Protein AF-A0A6V7HN51-F1 (afdb_monomer_lite)

pLDDT: mean 80.37, std 8.88, range [55.5, 91.12]

Secondary structure (DSSP, 8-state):
-HHHHHHHHHHHHHHHHHHHHHHHHHHHHHHHHHHHH-TTSS-HHHHHHHHHHHHHHHHHHHHHHHH-

Foldseek 3Di:
DVVVVVVVLVVVLVCVLVVLLCVLVVVVVVVVVVCVVPVPPDDPVNVVVNVVSNVVNVVVVVVNVVSD

Organism: NCBI:txid1563983

Sequence (68 aa):
VKRFRMETKAAKTLGIIVGGFILCWLPFFTMYLVRAFCPNCIHSTVFSVLFWLGYCNSAINPCIYALF

Structure (mmCIF, N/CA/C/O backbone):
data_AF-A0A6V7HN51-F1
#
_entry.id   AF-A0A6V7HN51-F1
#
loop_
_atom_site.group_PDB
_atom_site.id
_atom_site.type_symbol
_atom_site.label_atom_id
_atom_site.label_alt_id
_atom_site.label_comp_id
_atom_site.label_asym_id
_atom_site.label_entity_id
_atom_site.label_seq_id
_atom_site.pdbx_PDB_ins_code
_atom_site.Cartn_x
_atom_site.Cartn_y
_atom_site.Cartn_z
_atom_site.occupancy
_atom_site.B_iso_or_equiv
_atom_site.auth_seq_id
_atom_site.auth_comp_id
_atom_site.auth_asym_id
_atom_site.auth_atom_id
_atom_site.pdbx_PDB_model_num
ATOM 1 N N . VAL A 1 1 ? -14.303 -16.032 29.546 1.00 58.94 1 VAL A N 1
ATOM 2 C CA . VAL A 1 1 ? -15.052 -16.127 28.26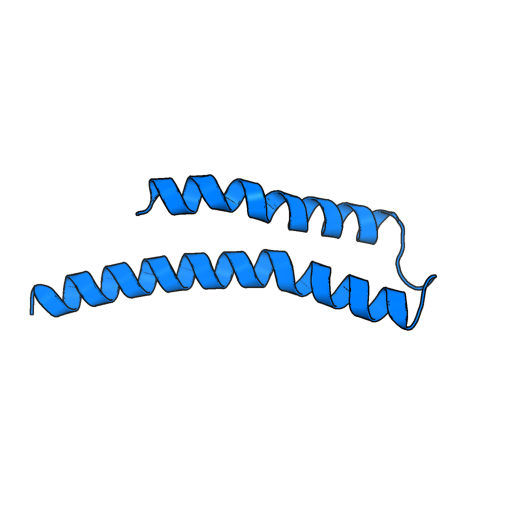0 1.00 58.94 1 VAL A CA 1
ATOM 3 C C . VAL A 1 1 ? -15.312 -14.769 27.587 1.00 58.94 1 VAL A C 1
ATOM 5 O O . VAL A 1 1 ? -14.986 -14.639 26.415 1.00 58.94 1 VAL A O 1
ATOM 8 N N . LYS A 1 2 ? -15.847 -13.738 28.274 1.00 55.50 2 LYS A N 1
ATOM 9 C CA . LYS A 1 2 ? -16.109 -12.410 27.657 1.00 55.50 2 LYS A CA 1
ATOM 10 C C . LYS A 1 2 ? -14.848 -11.683 27.138 1.00 55.50 2 LYS A C 1
ATOM 12 O O . LYS A 1 2 ? -14.906 -11.123 26.050 1.00 55.50 2 LYS A O 1
ATOM 17 N N . ARG A 1 3 ? -13.715 -11.752 27.861 1.00 58.78 3 ARG A N 1
ATOM 18 C CA . ARG A 1 3 ? -12.421 -11.147 27.460 1.00 58.78 3 ARG A CA 1
ATOM 19 C C . ARG A 1 3 ? -11.899 -11.729 26.135 1.00 58.78 3 ARG A C 1
ATOM 21 O O . ARG A 1 3 ? -11.769 -10.988 25.177 1.00 58.78 3 ARG A O 1
ATOM 28 N N . PHE A 1 4 ? -11.771 -13.058 26.031 1.00 62.28 4 PHE A N 1
ATOM 29 C CA . PHE A 1 4 ? -11.363 -13.762 24.798 1.00 62.28 4 PHE A CA 1
ATOM 30 C C . PHE A 1 4 ? -12.186 -13.387 23.552 1.00 62.28 4 PHE A C 1
ATOM 32 O O . PHE A 1 4 ? -11.644 -13.296 22.454 1.00 62.28 4 PHE A O 1
ATOM 39 N N . ARG A 1 5 ? -13.494 -13.135 23.705 1.00 62.25 5 ARG A N 1
ATOM 40 C CA . ARG A 1 5 ? -14.372 -12.737 22.593 1.00 62.25 5 ARG A CA 1
ATOM 41 C C . ARG A 1 5 ? -14.087 -11.311 22.092 1.00 62.25 5 ARG A C 1
ATOM 43 O O . ARG A 1 5 ? -14.268 -11.058 20.904 1.00 62.25 5 ARG A O 1
ATOM 50 N N . MET A 1 6 ? -13.639 -10.403 22.966 1.00 63.00 6 MET A N 1
ATOM 51 C CA . MET A 1 6 ? -13.171 -9.065 22.572 1.00 63.00 6 MET A CA 1
ATOM 52 C C . MET A 1 6 ? -11.788 -9.118 21.922 1.00 63.00 6 MET A C 1
ATOM 54 O O . MET A 1 6 ? -11.624 -8.539 20.854 1.00 63.00 6 MET A O 1
ATOM 58 N N . GLU A 1 7 ? -10.853 -9.889 22.484 1.00 66.75 7 GLU A N 1
ATOM 59 C CA . GLU A 1 7 ? -9.518 -10.101 21.894 1.00 66.75 7 GLU A CA 1
ATOM 60 C C . GLU A 1 7 ? -9.623 -10.682 20.472 1.00 66.75 7 GLU A C 1
ATOM 62 O O . GLU A 1 7 ? -8.980 -10.209 19.542 1.00 66.75 7 GLU A O 1
ATOM 67 N N . THR A 1 8 ? -10.523 -11.652 20.266 1.00 71.31 8 THR A N 1
ATOM 68 C CA . THR A 1 8 ? -10.765 -12.258 18.943 1.00 71.31 8 THR A CA 1
ATOM 69 C C . THR A 1 8 ? -11.372 -11.258 17.952 1.00 71.31 8 THR A C 1
ATOM 71 O O . THR A 1 8 ? -11.051 -11.291 16.766 1.00 71.31 8 THR A O 1
ATOM 74 N N . LYS A 1 9 ? -12.245 -10.346 18.410 1.00 67.94 9 LYS A N 1
ATOM 75 C CA . LYS A 1 9 ? -12.792 -9.272 17.563 1.00 67.94 9 LYS A CA 1
ATOM 76 C C . LYS A 1 9 ? -11.703 -8.284 17.150 1.00 67.94 9 LYS A C 1
ATOM 78 O O . LYS A 1 9 ? -11.612 -7.981 15.966 1.00 67.94 9 LYS A O 1
ATOM 83 N N . ALA A 1 10 ? -10.875 -7.844 18.096 1.00 75.50 10 ALA A N 1
ATOM 84 C CA . ALA A 1 10 ? -9.764 -6.935 17.833 1.00 75.50 10 ALA A CA 1
ATOM 85 C C . ALA A 1 10 ? -8.740 -7.561 16.874 1.00 75.50 10 ALA A C 1
ATOM 87 O O . ALA A 1 10 ? -8.380 -6.944 15.877 1.00 75.50 10 ALA A O 1
ATOM 88 N N . ALA A 1 11 ? -8.357 -8.822 17.099 1.00 81.94 11 ALA A N 1
ATOM 89 C CA . ALA A 1 11 ? -7.471 -9.566 16.206 1.00 81.94 11 ALA A CA 1
ATOM 90 C C . ALA A 1 11 ? -8.047 -9.705 14.787 1.00 81.94 11 ALA A C 1
ATOM 92 O O . ALA A 1 11 ? -7.311 -9.591 13.810 1.00 81.94 11 ALA A O 1
ATOM 93 N N . LYS A 1 12 ? -9.366 -9.897 14.652 1.00 77.19 12 LYS A N 1
ATOM 94 C CA . LYS A 1 12 ? -10.020 -9.957 13.339 1.00 77.19 12 LYS A CA 1
ATOM 95 C C . LYS A 1 12 ? -9.957 -8.613 12.611 1.00 77.19 12 LYS A C 1
ATOM 97 O O . LYS A 1 12 ? -9.673 -8.596 11.418 1.00 77.19 12 LYS A O 1
ATOM 102 N N . THR A 1 13 ? -10.182 -7.500 13.312 1.00 80.56 13 THR A N 1
ATOM 103 C CA . THR A 1 13 ? -10.045 -6.162 12.719 1.00 80.56 13 THR A CA 1
ATOM 104 C C . THR A 1 13 ? -8.595 -5.887 12.325 1.00 80.56 13 THR A C 1
ATOM 106 O O . THR A 1 13 ? -8.346 -5.501 11.188 1.00 80.56 13 THR A O 1
ATOM 109 N N . LEU A 1 14 ? -7.627 -6.185 13.199 1.00 82.19 14 LEU A N 1
ATOM 110 C CA . LEU A 1 14 ? -6.197 -6.069 12.888 1.00 82.19 14 LEU A CA 1
ATOM 111 C C . LEU A 1 14 ? -5.807 -6.907 11.664 1.00 82.19 14 LEU A C 1
ATOM 113 O O . LEU A 1 14 ? -5.102 -6.415 10.790 1.00 82.19 14 LEU A O 1
ATOM 117 N N . GLY A 1 15 ? -6.310 -8.138 11.553 1.00 85.25 15 GLY A N 1
ATOM 118 C CA . GLY A 1 15 ? -6.067 -9.000 10.396 1.00 85.25 15 GLY A CA 1
ATOM 119 C C . GLY A 1 15 ? -6.606 -8.419 9.086 1.00 85.25 15 GLY A C 1
ATOM 120 O O . GLY A 1 15 ? -5.925 -8.487 8.067 1.00 85.25 15 GLY A O 1
ATOM 121 N N . ILE A 1 16 ? -7.789 -7.797 9.107 1.00 82.81 16 ILE A N 1
ATOM 122 C CA . ILE A 1 16 ? -8.369 -7.132 7.927 1.00 82.81 16 ILE A CA 1
ATOM 123 C C . ILE A 1 16 ? -7.527 -5.920 7.519 1.00 82.81 16 ILE A C 1
ATOM 125 O O . ILE A 1 16 ? -7.262 -5.733 6.335 1.00 82.81 16 ILE A O 1
ATOM 129 N N . ILE A 1 17 ? -7.071 -5.127 8.488 1.00 83.38 17 ILE A N 1
ATOM 130 C CA . ILE A 1 17 ? -6.239 -3.948 8.230 1.00 83.38 17 ILE A CA 1
ATOM 131 C C . ILE A 1 17 ? -4.896 -4.347 7.640 1.00 83.38 17 ILE A C 1
ATOM 133 O O . ILE A 1 17 ? -4.510 -3.850 6.587 1.00 83.38 17 ILE A O 1
ATOM 137 N N . VAL A 1 18 ? -4.192 -5.259 8.311 1.00 85.44 18 VAL A N 1
ATOM 138 C CA . VAL A 1 18 ? -2.875 -5.726 7.876 1.00 85.44 18 VAL A CA 1
ATOM 139 C C . VAL A 1 18 ? -2.993 -6.420 6.519 1.00 85.44 18 VAL A C 1
ATOM 141 O O . VAL A 1 18 ? -2.177 -6.173 5.637 1.00 85.44 18 VAL A O 1
ATOM 144 N N . GLY A 1 19 ? -4.044 -7.217 6.310 1.00 87.00 19 GLY A N 1
ATOM 145 C CA . GLY A 1 19 ? -4.338 -7.842 5.023 1.00 87.00 19 GLY A CA 1
ATOM 146 C C . GLY A 1 19 ? -4.588 -6.822 3.910 1.00 87.00 19 GLY A C 1
ATOM 147 O O . GLY A 1 19 ? -3.971 -6.918 2.854 1.00 87.00 19 GLY A O 1
ATOM 148 N N . GLY A 1 20 ? -5.434 -5.816 4.146 1.00 84.94 20 GLY A N 1
ATOM 149 C CA . GLY A 1 20 ? -5.703 -4.745 3.181 1.00 84.94 20 GLY A CA 1
ATOM 150 C C . GLY A 1 20 ? -4.457 -3.919 2.858 1.00 84.94 20 GLY A C 1
ATOM 151 O O . GLY A 1 20 ? -4.171 -3.661 1.691 1.00 84.94 20 GLY A O 1
ATOM 152 N N . PHE A 1 21 ? -3.663 -3.589 3.877 1.00 84.06 21 PHE A N 1
ATOM 153 C CA . PHE A 1 21 ? -2.399 -2.880 3.713 1.00 84.06 21 PHE A CA 1
ATOM 154 C C . PHE A 1 21 ? -1.416 -3.674 2.843 1.00 84.06 21 PHE A C 1
ATOM 156 O O . PHE A 1 21 ? -0.889 -3.139 1.868 1.00 84.06 21 PHE A O 1
ATOM 163 N N . ILE A 1 22 ? -1.214 -4.964 3.139 1.00 87.62 22 ILE A N 1
ATOM 164 C CA . ILE A 1 22 ? -0.334 -5.841 2.353 1.00 87.62 22 ILE A CA 1
ATOM 165 C C . ILE A 1 22 ? -0.850 -5.977 0.919 1.00 87.62 22 ILE A C 1
ATOM 167 O O . ILE A 1 22 ? -0.063 -5.848 -0.011 1.00 87.62 22 ILE A O 1
ATOM 171 N N . LEU A 1 23 ? -2.152 -6.184 0.709 1.00 85.94 23 LEU A N 1
ATOM 172 C CA . LEU A 1 23 ? -2.727 -6.321 -0.634 1.00 85.94 23 LEU A CA 1
ATOM 173 C C . LEU A 1 23 ? -2.562 -5.056 -1.485 1.00 85.94 23 LEU A C 1
ATOM 175 O O . LEU A 1 23 ? -2.347 -5.167 -2.689 1.00 85.94 23 LEU A O 1
ATOM 179 N N . CYS A 1 24 ? -2.619 -3.868 -0.881 1.00 83.94 24 CYS A N 1
ATOM 180 C CA . CYS A 1 24 ? -2.390 -2.612 -1.594 1.00 83.94 24 CYS A CA 1
ATOM 181 C C . CYS A 1 24 ? -0.904 -2.317 -1.844 1.00 83.94 24 CYS A C 1
ATOM 183 O O . CYS A 1 24 ? -0.561 -1.709 -2.857 1.00 83.94 24 CYS A O 1
ATOM 185 N N . TRP A 1 25 ? -0.008 -2.732 -0.947 1.00 83.62 25 TRP A N 1
ATOM 186 C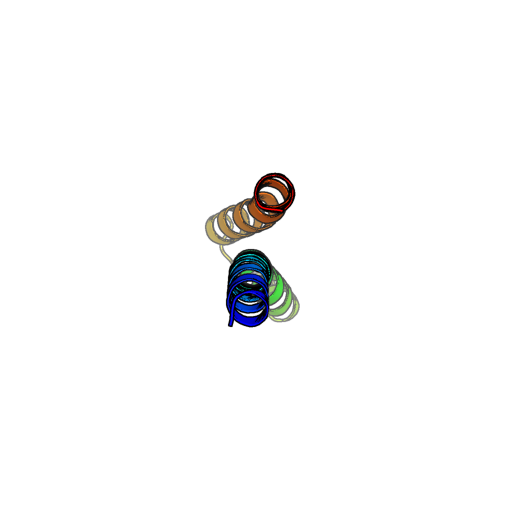 CA . TRP A 1 25 ? 1.422 -2.423 -1.053 1.00 83.62 25 TRP A CA 1
ATOM 187 C C . TRP A 1 25 ? 2.254 -3.463 -1.788 1.00 83.62 25 TRP A C 1
ATOM 189 O O . TRP A 1 25 ? 3.162 -3.090 -2.528 1.00 83.62 25 TRP A O 1
ATOM 199 N N . LEU A 1 26 ? 1.956 -4.750 -1.621 1.00 87.50 26 LEU A N 1
ATOM 200 C CA . LEU A 1 26 ? 2.686 -5.842 -2.258 1.00 87.50 26 LEU A CA 1
ATOM 201 C C . LEU A 1 26 ? 2.798 -5.663 -3.784 1.00 87.50 26 LEU A C 1
ATOM 203 O O . LEU A 1 26 ? 3.920 -5.704 -4.293 1.00 87.50 26 LEU A O 1
ATOM 207 N N . PRO A 1 27 ? 1.715 -5.398 -4.540 1.00 85.75 27 PRO A N 1
ATOM 208 C CA . PRO A 1 27 ? 1.822 -5.281 -5.990 1.00 85.75 27 PRO A CA 1
ATOM 209 C C . PRO A 1 27 ? 2.593 -4.022 -6.424 1.00 85.75 27 PRO A C 1
ATOM 211 O O . PRO A 1 27 ? 3.323 -4.073 -7.412 1.00 85.75 27 PRO A O 1
ATOM 214 N N . PHE A 1 28 ? 2.529 -2.929 -5.653 1.00 84.50 28 PHE A N 1
ATOM 215 C CA . PHE A 1 28 ? 3.333 -1.725 -5.888 1.00 84.50 28 PHE A CA 1
ATOM 216 C C . PHE A 1 28 ? 4.830 -1.992 -5.656 1.00 84.50 28 PHE A C 1
ATOM 218 O O . PHE A 1 28 ? 5.656 -1.686 -6.515 1.00 84.50 28 PH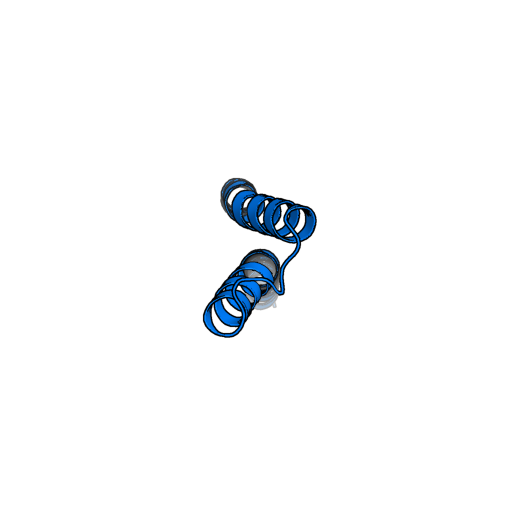E A O 1
ATOM 225 N N . PHE A 1 29 ? 5.184 -2.647 -4.546 1.00 86.81 29 PHE A N 1
ATOM 226 C CA . PHE A 1 29 ? 6.564 -3.043 -4.241 1.00 86.81 29 PHE A CA 1
ATOM 227 C C . PHE A 1 29 ? 7.150 -3.970 -5.305 1.00 86.81 29 PHE A C 1
ATOM 229 O O . PHE A 1 29 ? 8.269 -3.762 -5.773 1.00 86.81 29 PHE A O 1
ATOM 236 N N . THR A 1 30 ? 6.375 -4.976 -5.712 1.00 89.50 30 THR A N 1
ATOM 237 C CA . THR A 1 30 ? 6.802 -5.958 -6.717 1.00 89.50 30 THR A CA 1
ATOM 238 C C . THR A 1 30 ? 7.061 -5.278 -8.058 1.00 89.50 30 THR A C 1
ATOM 240 O O . THR A 1 30 ? 8.052 -5.558 -8.724 1.00 89.50 30 THR A O 1
ATOM 243 N N . MET A 1 31 ? 6.214 -4.324 -8.435 1.00 87.56 31 MET A N 1
ATOM 244 C CA . MET A 1 31 ? 6.356 -3.547 -9.660 1.00 87.56 31 MET A CA 1
ATOM 245 C C . MET A 1 31 ? 7.589 -2.634 -9.655 1.00 87.56 31 MET A C 1
ATOM 247 O O . MET A 1 31 ? 8.289 -2.570 -10.666 1.00 87.56 31 MET A O 1
ATOM 251 N N . TYR A 1 32 ? 7.912 -1.990 -8.531 1.00 86.62 32 TYR A N 1
ATOM 252 C CA . TYR A 1 32 ? 9.157 -1.225 -8.398 1.00 86.62 32 TYR A CA 1
ATOM 253 C C . TYR A 1 32 ? 10.396 -2.116 -8.508 1.00 86.62 32 TYR A C 1
ATOM 255 O O . TYR A 1 32 ? 11.346 -1.757 -9.204 1.00 86.62 32 TYR A O 1
ATOM 263 N N . LEU A 1 33 ? 10.362 -3.295 -7.882 1.00 91.12 33 LEU A N 1
ATOM 264 C CA . LEU A 1 33 ? 11.403 -4.315 -8.010 1.00 91.12 33 LEU A CA 1
ATOM 265 C C . LEU A 1 33 ? 11.588 -4.739 -9.471 1.00 91.12 33 LEU A C 1
ATOM 267 O O . LEU A 1 33 ? 12.698 -4.689 -9.991 1.00 91.12 33 LEU A O 1
ATOM 271 N N . VAL A 1 34 ? 10.501 -5.085 -10.163 1.00 89.19 34 VAL A N 1
ATOM 272 C CA . VAL A 1 34 ? 10.544 -5.471 -11.581 1.00 89.19 34 VAL A CA 1
ATOM 273 C C . VAL A 1 34 ? 11.078 -4.332 -12.445 1.00 89.19 34 VAL A C 1
ATOM 275 O O . VAL A 1 34 ? 11.909 -4.583 -13.311 1.00 89.19 34 VAL A O 1
ATOM 278 N N . ARG A 1 35 ? 10.677 -3.081 -12.195 1.00 85.81 35 ARG A N 1
ATOM 279 C CA . ARG A 1 35 ? 11.165 -1.915 -12.946 1.00 85.81 35 ARG A CA 1
ATOM 280 C C . ARG A 1 35 ? 12.662 -1.664 -12.747 1.00 85.81 35 ARG A C 1
ATOM 282 O O . ARG A 1 35 ? 13.311 -1.192 -13.676 1.00 85.81 35 ARG A O 1
ATOM 289 N N . ALA A 1 36 ? 13.204 -1.988 -11.572 1.00 87.69 36 ALA A N 1
ATOM 290 C CA . ALA A 1 36 ? 14.635 -1.879 -11.297 1.00 87.69 36 ALA A CA 1
ATOM 291 C C . ALA A 1 36 ? 15.467 -2.866 -12.135 1.00 87.69 36 ALA A C 1
ATOM 293 O O . ALA A 1 36 ? 16.561 -2.518 -12.571 1.00 87.69 36 ALA A O 1
ATOM 294 N N . PHE A 1 37 ? 14.938 -4.064 -12.404 1.00 90.69 37 PHE A N 1
ATOM 295 C CA . PHE A 1 37 ? 15.605 -5.070 -13.242 1.00 90.69 37 PHE A CA 1
ATOM 296 C C . PHE A 1 37 ? 15.248 -4.966 -14.731 1.00 90.69 37 PHE A C 1
ATOM 298 O O . PHE A 1 37 ? 16.067 -5.295 -15.585 1.00 90.69 37 PHE A O 1
ATOM 305 N N . CYS A 1 38 ? 14.040 -4.505 -15.061 1.00 87.44 38 CYS A N 1
ATOM 306 C CA . CYS A 1 38 ? 13.569 -4.320 -16.428 1.00 87.44 38 CYS A CA 1
ATOM 307 C C . CYS A 1 38 ? 12.704 -3.050 -16.565 1.00 87.44 38 CYS A C 1
ATOM 309 O O . CYS A 1 38 ? 11.496 -3.082 -16.306 1.00 87.44 38 CYS A O 1
ATOM 311 N N . PRO A 1 39 ? 13.278 -1.936 -17.055 1.00 81.00 39 PRO A N 1
ATOM 312 C CA . PRO A 1 39 ? 12.577 -0.654 -17.163 1.00 81.00 39 PRO A CA 1
ATOM 313 C C . PRO A 1 39 ? 11.396 -0.658 -18.144 1.00 81.00 39 PRO A C 1
ATOM 315 O O . PRO A 1 39 ? 10.440 0.088 -17.948 1.00 81.00 39 PRO A O 1
ATOM 318 N N . ASN A 1 40 ? 11.462 -1.499 -19.184 1.00 84.75 40 ASN A N 1
ATOM 319 C CA . ASN A 1 40 ? 10.515 -1.518 -20.307 1.00 84.75 40 ASN A CA 1
ATOM 320 C C . ASN A 1 40 ? 9.519 -2.691 -20.257 1.00 84.75 40 ASN A C 1
ATOM 322 O O . ASN A 1 40 ? 8.675 -2.814 -21.139 1.00 84.75 40 ASN A O 1
ATOM 326 N N . CYS A 1 41 ? 9.603 -3.564 -19.247 1.00 84.44 41 CYS A N 1
ATOM 327 C CA . CYS A 1 41 ? 8.738 -4.744 -19.148 1.00 84.44 41 CYS A CA 1
ATOM 328 C C . CYS A 1 41 ? 7.315 -4.421 -18.664 1.00 84.44 41 CYS A C 1
ATOM 330 O O . CYS A 1 41 ? 6.445 -5.289 -18.702 1.00 84.44 41 CYS A O 1
ATOM 332 N N . ILE A 1 42 ? 7.063 -3.200 -18.182 1.00 84.56 42 ILE A N 1
ATOM 333 C CA . ILE A 1 42 ? 5.769 -2.809 -17.617 1.00 84.56 42 ILE A CA 1
ATOM 334 C C . ILE A 1 42 ? 5.071 -1.834 -18.556 1.00 84.56 42 ILE A C 1
ATOM 336 O O . ILE A 1 42 ? 5.542 -0.725 -18.793 1.00 84.56 42 ILE A O 1
ATOM 340 N N . HIS A 1 43 ? 3.911 -2.248 -19.058 1.00 87.19 43 HIS A N 1
ATOM 341 C CA . HIS A 1 43 ? 3.065 -1.416 -19.901 1.00 87.19 43 HIS A CA 1
ATOM 342 C C . HI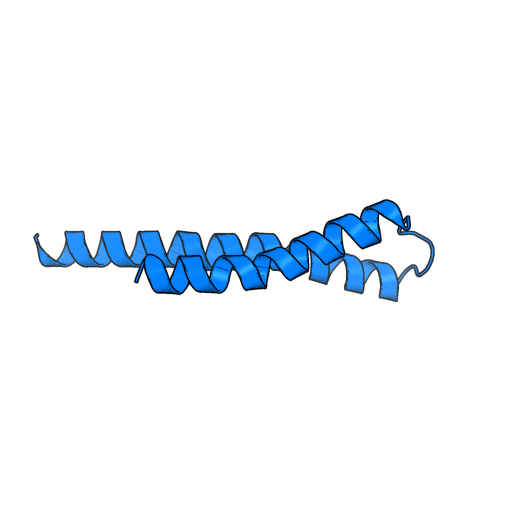S A 1 43 ? 2.437 -0.263 -19.097 1.00 87.19 43 HIS A C 1
ATOM 344 O O . HIS A 1 43 ? 2.050 -0.449 -17.940 1.00 87.19 43 HIS A O 1
ATOM 350 N N . SER A 1 44 ? 2.266 0.911 -19.716 1.00 85.56 44 SER A N 1
ATOM 351 C CA . SER A 1 44 ? 1.734 2.114 -19.050 1.00 85.56 44 SER A CA 1
ATOM 352 C C . SER A 1 44 ? 0.382 1.892 -18.369 1.00 85.56 44 SER A C 1
ATOM 354 O O . SER A 1 44 ? 0.147 2.419 -17.286 1.00 85.56 44 SER A O 1
ATOM 356 N N . THR A 1 45 ? -0.494 1.061 -18.940 1.00 87.06 45 THR A N 1
ATOM 357 C CA . THR A 1 45 ? -1.785 0.725 -18.318 1.00 87.06 45 THR A CA 1
ATOM 358 C C . THR A 1 45 ? -1.609 -0.023 -16.995 1.00 87.06 45 THR A C 1
ATOM 360 O O . THR A 1 45 ? -2.282 0.291 -16.017 1.00 87.06 45 THR A O 1
ATOM 363 N N . VAL A 1 46 ? -0.674 -0.979 -16.939 1.00 86.88 46 VAL A N 1
ATOM 364 C CA . VAL A 1 46 ? -0.373 -1.749 -15.720 1.00 86.88 46 VAL A CA 1
ATOM 365 C C . VAL A 1 46 ? 0.245 -0.835 -14.665 1.00 86.88 46 VAL A C 1
ATOM 367 O O . VAL A 1 46 ? -0.138 -0.900 -13.500 1.00 86.88 46 VAL A O 1
ATOM 370 N N . PHE A 1 47 ? 1.133 0.073 -15.083 1.00 86.50 47 PHE A N 1
ATOM 371 C CA . PHE A 1 47 ? 1.677 1.116 -14.215 1.00 86.50 47 PHE A CA 1
ATOM 372 C C . PHE A 1 47 ? 0.556 1.956 -13.588 1.00 86.50 47 PHE A C 1
ATOM 374 O O . PHE A 1 47 ? 0.502 2.077 -12.367 1.00 86.50 47 PHE A O 1
ATOM 381 N N . SER A 1 48 ? -0.366 2.490 -14.395 1.00 87.62 48 SER A N 1
ATOM 382 C CA . SER A 1 48 ? -1.469 3.321 -13.901 1.00 87.62 48 SER A CA 1
ATOM 383 C C . SER A 1 48 ? -2.375 2.569 -12.929 1.00 87.62 48 SER A C 1
ATOM 385 O O . SER A 1 48 ? -2.691 3.109 -11.874 1.00 87.62 48 SER A O 1
ATOM 387 N N . VAL A 1 49 ? -2.761 1.327 -13.235 1.00 88.25 49 VAL A N 1
ATOM 388 C CA . VAL A 1 49 ? -3.615 0.517 -12.347 1.00 88.25 49 VAL A CA 1
ATOM 389 C C . VAL A 1 49 ? -2.942 0.286 -10.994 1.00 88.25 49 VAL A C 1
ATOM 391 O O . VAL A 1 49 ? -3.564 0.495 -9.956 1.00 88.25 49 VAL A O 1
ATOM 394 N N . LEU A 1 50 ? -1.662 -0.089 -10.989 1.00 86.44 50 LEU A N 1
ATOM 395 C CA . LEU A 1 50 ? -0.907 -0.326 -9.757 1.00 86.44 50 LEU A CA 1
ATOM 396 C C . LEU A 1 50 ? -0.675 0.953 -8.951 1.00 86.44 50 LEU A C 1
ATOM 398 O O . LEU A 1 50 ? -0.703 0.927 -7.723 1.00 86.44 50 LEU A O 1
ATOM 402 N N . PHE A 1 51 ? -0.494 2.080 -9.634 1.00 85.06 51 PHE A N 1
ATOM 403 C CA . PHE A 1 51 ? -0.361 3.385 -9.001 1.00 85.06 51 PHE A CA 1
ATOM 404 C C . PHE A 1 51 ? -1.661 3.817 -8.309 1.00 85.06 51 PHE A C 1
ATOM 406 O O . PHE A 1 51 ? -1.642 4.240 -7.153 1.00 85.06 51 PHE A O 1
ATOM 413 N N . TRP A 1 52 ? -2.804 3.631 -8.976 1.00 87.50 52 TRP A N 1
ATOM 414 C CA . TRP A 1 52 ? -4.127 3.851 -8.386 1.00 87.50 52 TRP A CA 1
ATOM 415 C C . TRP A 1 52 ? -4.390 2.924 -7.198 1.00 87.50 52 TRP A C 1
ATOM 417 O O . TRP A 1 52 ? -4.907 3.368 -6.177 1.00 87.50 52 TRP A O 1
ATOM 427 N N . LEU A 1 53 ? -3.969 1.663 -7.290 1.00 84.94 53 LEU A N 1
ATOM 428 C CA . LEU A 1 53 ? -4.104 0.685 -6.211 1.00 84.94 53 LEU A CA 1
ATOM 429 C C . LEU A 1 53 ? -3.249 1.049 -4.982 1.00 84.94 53 LEU A C 1
ATOM 431 O O . LEU A 1 53 ? -3.684 0.855 -3.847 1.00 84.94 53 LEU A O 1
ATOM 435 N N . GLY A 1 54 ? -2.079 1.657 -5.197 1.00 83.81 54 GLY A N 1
ATOM 436 C CA . GLY A 1 54 ? -1.287 2.283 -4.138 1.00 83.81 54 GLY A CA 1
ATOM 437 C C . GLY A 1 54 ? -2.012 3.465 -3.485 1.00 83.81 54 GLY A C 1
ATOM 438 O O . GLY A 1 54 ? -2.039 3.566 -2.259 1.00 83.81 54 GLY A O 1
ATOM 439 N N . TYR A 1 55 ? -2.674 4.313 -4.278 1.00 83.00 55 TYR A N 1
ATOM 440 C CA . TYR A 1 55 ? -3.513 5.412 -3.776 1.00 83.00 55 TYR A CA 1
ATOM 441 C C . TYR A 1 55 ? -4.724 4.926 -2.970 1.00 83.00 55 TYR A C 1
ATOM 443 O O . TYR A 1 55 ? -5.103 5.564 -1.985 1.00 83.00 55 TYR A O 1
ATOM 451 N N . CYS A 1 56 ? -5.300 3.773 -3.321 1.00 82.62 56 CYS A N 1
ATOM 452 C CA . CYS A 1 56 ? -6.356 3.146 -2.526 1.00 82.62 56 CYS A CA 1
ATOM 453 C C . CYS A 1 56 ? -5.901 2.837 -1.090 1.00 82.62 56 CYS A C 1
ATOM 455 O O . CYS A 1 56 ? -6.741 2.831 -0.195 1.00 82.62 56 CYS A O 1
ATOM 457 N N . ASN A 1 57 ? -4.597 2.681 -0.826 1.00 79.69 57 ASN A N 1
ATOM 458 C CA . ASN A 1 57 ? -4.091 2.514 0.539 1.00 79.69 57 ASN A CA 1
ATOM 459 C C . ASN A 1 57 ? -4.398 3.739 1.424 1.00 79.69 57 ASN A C 1
ATOM 461 O O . ASN A 1 57 ? -4.773 3.605 2.585 1.00 79.69 57 ASN A O 1
ATOM 465 N N . SER A 1 58 ? -4.362 4.952 0.865 1.00 79.62 58 SER A N 1
ATOM 466 C CA . SER A 1 58 ? -4.791 6.150 1.596 1.00 79.62 58 SER A CA 1
ATOM 467 C C . SER A 1 58 ? -6.297 6.176 1.869 1.00 79.62 58 SER A C 1
ATOM 469 O O . SER A 1 58 ? -6.706 6.714 2.893 1.00 79.62 58 SER A O 1
ATOM 471 N N . ALA A 1 59 ? -7.119 5.573 1.003 1.00 78.44 59 ALA A N 1
ATOM 472 C CA . ALA A 1 59 ? -8.562 5.429 1.223 1.00 78.44 59 ALA A CA 1
ATOM 473 C C . ALA A 1 59 ? -8.898 4.369 2.289 1.00 78.44 59 ALA A C 1
ATOM 475 O O . ALA A 1 59 ? -9.945 4.448 2.929 1.00 78.44 59 ALA A O 1
ATOM 476 N N . ILE A 1 60 ? -7.991 3.417 2.529 1.00 78.69 60 ILE A N 1
ATOM 477 C CA . ILE A 1 60 ? -8.108 2.435 3.612 1.00 78.69 60 ILE A CA 1
ATOM 478 C C . ILE A 1 60 ? -7.888 3.094 4.985 1.00 78.69 60 ILE A C 1
ATOM 480 O O . ILE A 1 60 ? -8.505 2.664 5.956 1.00 78.69 60 ILE A O 1
ATOM 484 N N . ASN A 1 61 ? -7.108 4.179 5.081 1.00 76.00 61 ASN A N 1
ATOM 485 C CA . ASN A 1 61 ? -6.861 4.880 6.350 1.00 76.00 61 ASN A CA 1
ATOM 486 C C . ASN A 1 61 ? -8.160 5.350 7.054 1.00 76.00 61 ASN A C 1
ATOM 488 O O . ASN A 1 61 ? -8.355 4.994 8.214 1.00 76.00 61 ASN A O 1
ATOM 492 N N . PRO A 1 62 ? -9.108 6.055 6.402 1.00 76.88 62 PRO A N 1
ATOM 493 C CA . PRO A 1 62 ? -10.422 6.351 6.985 1.00 76.88 62 PRO A CA 1
ATOM 494 C C . PRO A 1 62 ? -11.212 5.116 7.436 1.00 76.88 62 PRO A C 1
ATOM 496 O O . PRO A 1 62 ? -11.860 5.158 8.477 1.00 76.88 62 PRO A O 1
ATOM 499 N N . CYS A 1 63 ? -11.156 4.008 6.689 1.00 72.75 63 CYS A N 1
ATOM 500 C CA . CYS A 1 63 ? -11.822 2.762 7.077 1.00 72.75 63 CYS A CA 1
ATOM 501 C C . CYS A 1 63 ? -11.199 2.158 8.338 1.00 72.75 63 CYS A C 1
ATOM 503 O O . CYS A 1 63 ? -11.926 1.653 9.189 1.00 72.75 63 CYS A O 1
ATOM 505 N N . ILE A 1 64 ? -9.874 2.247 8.479 1.00 72.19 64 ILE A N 1
ATOM 506 C CA . ILE A 1 64 ? -9.158 1.861 9.698 1.00 72.19 64 ILE A CA 1
ATOM 507 C C . ILE A 1 64 ? -9.670 2.683 10.884 1.00 72.19 64 ILE A C 1
ATOM 509 O O . ILE A 1 64 ? -10.048 2.097 11.894 1.00 72.19 64 ILE A O 1
ATOM 513 N N . TYR A 1 65 ? -9.740 4.011 10.745 1.00 75.62 65 TYR A N 1
ATOM 514 C CA . TYR A 1 65 ? -10.192 4.908 11.815 1.00 75.62 65 TYR A CA 1
ATOM 515 C C . TYR A 1 65 ? -11.688 4.8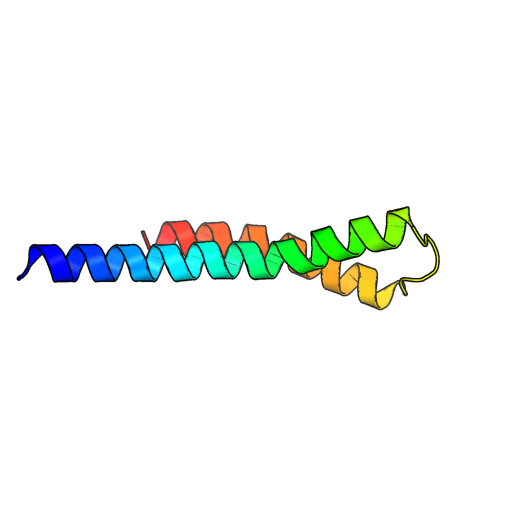04 12.133 1.00 75.62 65 TYR A C 1
ATOM 517 O O . TYR A 1 65 ? -12.088 5.137 13.237 1.00 75.62 65 TYR A O 1
ATOM 525 N N . ALA A 1 66 ? -12.523 4.380 11.184 1.00 74.56 66 ALA A N 1
ATOM 526 C CA . ALA A 1 66 ? -13.958 4.197 11.406 1.00 74.56 66 ALA A CA 1
ATOM 527 C C . ALA A 1 66 ? -14.307 2.832 12.030 1.00 74.56 66 ALA A C 1
ATOM 529 O O . ALA A 1 66 ? -15.395 2.664 12.579 1.00 74.56 66 ALA A O 1
ATOM 530 N N . LEU A 1 67 ? -13.420 1.838 11.899 1.00 65.31 67 LEU A N 1
ATOM 531 C CA . LEU A 1 67 ? -13.606 0.475 12.413 1.00 65.31 67 LEU A CA 1
ATOM 532 C C . LEU A 1 67 ? -12.928 0.233 13.775 1.00 65.31 67 LEU A C 1
ATOM 534 O O . LEU A 1 67 ? -13.151 -0.827 14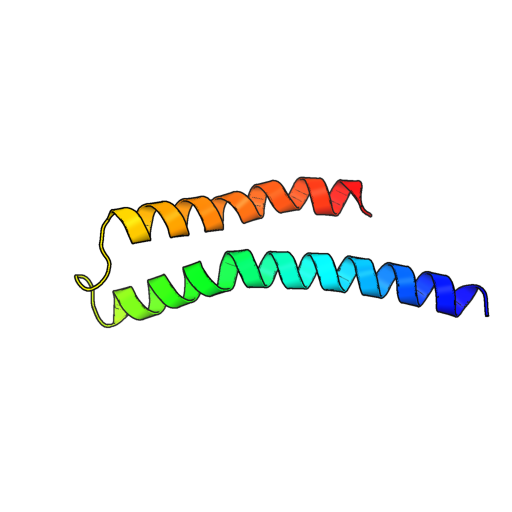.369 1.00 65.31 67 LEU A O 1
ATOM 538 N N . PHE A 1 68 ? -12.117 1.184 14.243 1.00 59.59 68 PHE A N 1
ATOM 539 C CA . PHE A 1 68 ? -11.461 1.220 15.554 1.00 59.59 68 PHE A CA 1
ATOM 540 C C . PHE A 1 68 ? -12.031 2.345 16.413 1.00 59.59 68 PHE A C 1
ATOM 542 O O . PHE A 1 68 ? -12.139 2.118 17.639 1.00 59.59 68 PHE A O 1
#

InterPro domains:
  IPR000276 G protein-coupled receptor, rhodopsin-like [PF00001] (3-65)
  IPR000276 G protein-coupled receptor, rhodopsin-like [PR00237] (10-34)
  IPR000276 G protein-coupled receptor, rhodopsin-like [PR00237] (47-68)
  IPR017452 GPCR, rhodopsin-like, 7TM [PS50262] (1-65)

Radius of gyration: 16.61 Å; chains: 1; bounding box: 32×22×49 Å